Protein AF-A0A924W8S5-F1 (afdb_monomer)

Nearest PDB structures (foldseek):
  8esz-assembly1_C2  TM=7.306E-01  e=4.001E-01  Drosophila melanogaster
  7ard-assembly1_f  TM=5.370E-01  e=5.875E+00  Polytomella sp. Pringsheim 198.80

Solvent-accessible surface area (backbone atoms only — not comparable to full-atom values): 4460 Å² total; per-residue (Å²): 130,75,85,63,54,68,23,52,53,44,10,52,52,39,12,52,52,36,26,53,52,40,39,53,58,29,57,76,68,72,52,60,66,70,64,29,53,55,51,14,51,53,41,18,54,54,33,24,54,49,20,39,55,52,22,53,51,50,53,49,53,50,52,53,49,50,55,55,47,46,73,75,52,73,78,77,91,80,86,82,90,128

Foldseek 3Di:
DPPCPQLQVQLQVQLVVQLVVLLVVCVVVVHDNVVSNVVSNVSSVVRSVVSNVVSVVVVVVVVVVVVVVCVVDVPDPPDPDD

Sequence (82 aa):
MTPGIPTKVIASSMGLAAFVIATIAGLAVDNPADSILVRSIVCMFGCHLLGMIVGTLAERAIADAITRYVATHPVSDSEGAA

Secondary structure (DSSP, 8-state):
--TTHHHHHHHHHHHHHHHHHHHHHHHTTT--HHHHHHHHHHHHHHHHHHHHHHHHHHHHHHHHHHHHHHHHS-----SS--

Radius of gyration: 20.76 Å; Cα contacts (8 Å, |Δi|>4): 61; chains: 1; bounding box: 57×19×52 Å

Mean predicted aligned error: 8.84 Å

Structure (mmCIF, N/CA/C/O backbone):
data_AF-A0A924W8S5-F1
#
_entry.id   AF-A0A924W8S5-F1
#
loop_
_atom_site.group_PDB
_atom_site.id
_atom_site.type_symbol
_atom_site.label_atom_id
_atom_site.label_alt_id
_atom_site.label_comp_id
_atom_site.label_asym_id
_atom_site.label_entity_id
_atom_site.label_seq_id
_atom_site.pdbx_PDB_ins_code
_atom_site.Cartn_x
_atom_site.Cartn_y
_atom_site.Cartn_z
_atom_site.occupancy
_atom_site.B_iso_or_equiv
_atom_site.auth_seq_id
_atom_site.auth_comp_id
_atom_site.auth_asym_id
_atom_site.auth_atom_id
_atom_site.pdbx_PDB_model_num
ATOM 1 N N . MET A 1 1 ? 17.289 -2.997 -10.687 1.00 52.34 1 MET A N 1
ATOM 2 C CA . MET A 1 1 ? 16.312 -2.770 -9.597 1.00 52.34 1 MET A CA 1
ATOM 3 C C . MET A 1 1 ? 15.684 -4.106 -9.247 1.00 52.34 1 MET A C 1
ATOM 5 O O . MET A 1 1 ? 15.285 -4.808 -10.167 1.00 52.34 1 MET A O 1
ATOM 9 N N . THR A 1 2 ? 15.641 -4.490 -7.971 1.00 62.84 2 THR A N 1
ATOM 10 C CA . THR A 1 2 ? 14.990 -5.746 -7.566 1.00 62.84 2 THR A CA 1
ATOM 11 C C . THR A 1 2 ? 13.482 -5.629 -7.819 1.00 62.84 2 THR A C 1
ATOM 13 O O . THR A 1 2 ? 12.873 -4.685 -7.303 1.00 62.84 2 THR A O 1
ATOM 16 N N . PRO A 1 3 ? 12.874 -6.522 -8.617 1.00 65.38 3 PRO A N 1
ATOM 17 C CA . PRO A 1 3 ? 11.447 -6.458 -8.922 1.00 65.38 3 PRO A CA 1
ATOM 18 C C . PRO A 1 3 ? 10.603 -6.518 -7.638 1.00 65.38 3 PRO A C 1
ATOM 20 O O . PRO A 1 3 ? 10.936 -7.243 -6.697 1.00 65.38 3 PRO A O 1
ATOM 23 N N . GLY A 1 4 ? 9.533 -5.719 -7.576 1.00 71.75 4 GLY A N 1
ATOM 24 C CA . GLY A 1 4 ? 8.580 -5.697 -6.462 1.00 71.75 4 GLY A CA 1
ATOM 25 C C . GLY A 1 4 ? 8.922 -4.799 -5.264 1.00 71.75 4 GLY A C 1
ATOM 26 O O . GLY A 1 4 ? 8.098 -4.685 -4.354 1.00 71.75 4 GLY A O 1
ATOM 27 N N . ILE A 1 5 ? 10.092 -4.143 -5.217 1.00 83.75 5 ILE A N 1
ATOM 28 C CA . ILE A 1 5 ? 10.387 -3.137 -4.172 1.00 83.75 5 ILE A CA 1
ATOM 29 C C . ILE A 1 5 ? 9.424 -1.934 -4.255 1.00 83.75 5 ILE A C 1
ATOM 31 O O . ILE A 1 5 ? 8.841 -1.593 -3.222 1.00 83.75 5 ILE A O 1
ATOM 35 N N . PRO A 1 6 ? 9.186 -1.319 -5.434 1.00 81.75 6 PRO A N 1
ATOM 36 C CA . PRO A 1 6 ? 8.265 -0.187 -5.552 1.00 81.75 6 PRO A CA 1
ATOM 37 C C . PRO A 1 6 ? 6.839 -0.5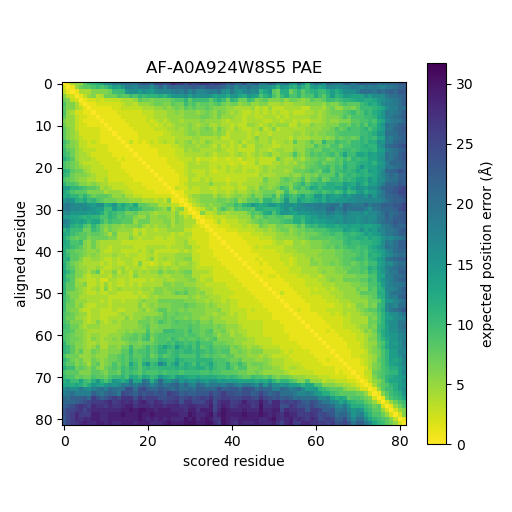58 -5.139 1.00 81.75 6 PRO A C 1
ATOM 39 O O . PRO A 1 6 ? 6.224 0.157 -4.349 1.00 81.75 6 PRO A O 1
ATOM 42 N N . THR A 1 7 ? 6.341 -1.718 -5.586 1.00 84.56 7 THR A N 1
ATOM 43 C CA . THR A 1 7 ? 5.007 -2.212 -5.211 1.00 84.56 7 THR A CA 1
ATOM 44 C C . THR A 1 7 ? 4.837 -2.332 -3.701 1.00 84.56 7 THR A C 1
ATOM 46 O O . THR A 1 7 ? 3.822 -1.893 -3.163 1.00 84.56 7 THR A O 1
ATOM 49 N N . LYS A 1 8 ? 5.829 -2.879 -2.986 1.00 83.19 8 LYS A N 1
ATOM 50 C CA . LYS A 1 8 ? 5.754 -3.029 -1.523 1.00 83.19 8 LYS A CA 1
ATOM 51 C C . LYS A 1 8 ? 5.690 -1.685 -0.799 1.00 83.19 8 LYS A C 1
ATOM 53 O O . LYS A 1 8 ? 4.934 -1.557 0.161 1.00 83.19 8 LYS A O 1
ATOM 58 N N . VAL A 1 9 ? 6.452 -0.693 -1.261 1.00 88.56 9 VAL A N 1
ATOM 59 C CA . VAL A 1 9 ? 6.466 0.658 -0.675 1.00 88.56 9 VAL A CA 1
ATOM 60 C C . VAL A 1 9 ? 5.142 1.387 -0.928 1.00 88.56 9 VAL A C 1
ATOM 62 O O . VAL A 1 9 ? 4.595 2.020 -0.024 1.00 88.56 9 VAL A O 1
ATOM 65 N N . ILE A 1 10 ? 4.583 1.268 -2.134 1.00 86.06 10 ILE A N 1
ATOM 66 C CA . ILE A 1 10 ? 3.276 1.851 -2.475 1.00 86.06 10 ILE A CA 1
ATOM 67 C C . ILE A 1 10 ? 2.164 1.188 -1.650 1.00 86.06 10 ILE A C 1
ATOM 69 O O . ILE A 1 10 ? 1.314 1.869 -1.079 1.00 86.06 10 ILE A O 1
ATOM 73 N N . ALA A 1 11 ? 2.197 -0.138 -1.515 1.00 82.50 11 ALA A N 1
ATOM 74 C CA . ALA A 1 11 ? 1.209 -0.869 -0.732 1.00 82.50 11 ALA A CA 1
ATOM 75 C C . ALA A 1 11 ? 1.261 -0.524 0.766 1.00 82.50 11 ALA A C 1
ATOM 77 O O . ALA A 1 11 ? 0.214 -0.377 1.402 1.00 82.50 11 ALA A O 1
ATOM 78 N N . SER A 1 12 ? 2.456 -0.391 1.355 1.00 87.25 12 SER A N 1
ATOM 79 C CA . SER A 1 12 ? 2.597 -0.052 2.777 1.00 87.25 12 SER A CA 1
ATOM 80 C C . SER A 1 12 ? 2.167 1.386 3.074 1.00 87.25 12 SER A C 1
ATOM 82 O O . SER A 1 12 ? 1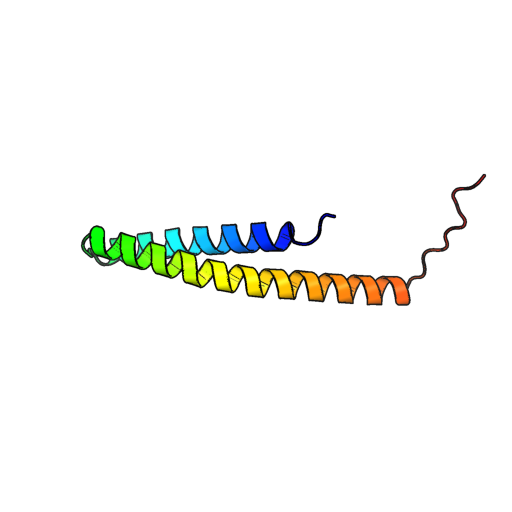.418 1.615 4.023 1.00 87.25 12 SER A O 1
ATOM 84 N N . SER A 1 13 ? 2.570 2.342 2.234 1.00 88.69 13 SER A N 1
ATOM 85 C CA . SER A 1 13 ? 2.192 3.753 2.377 1.00 88.69 13 SER A CA 1
ATOM 86 C C . SER A 1 13 ? 0.684 3.975 2.233 1.00 88.69 13 SER A C 1
ATOM 88 O O . SER A 1 13 ? 0.093 4.657 3.070 1.00 88.69 13 SER A O 1
ATOM 90 N N . MET A 1 14 ? 0.035 3.343 1.247 1.00 84.12 14 MET A N 1
ATOM 91 C CA . MET A 1 14 ? -1.425 3.402 1.088 1.00 84.12 14 MET A CA 1
ATOM 92 C C . M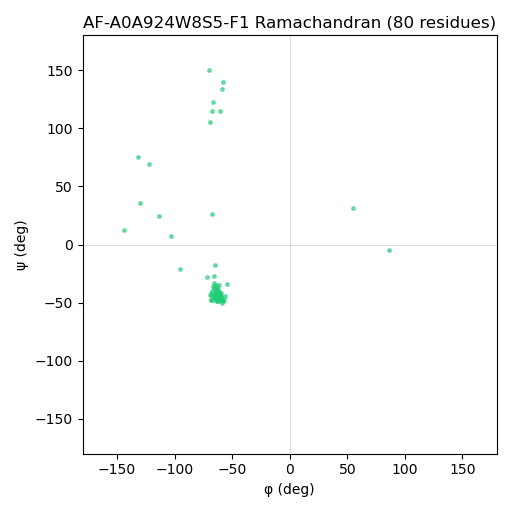ET A 1 14 ? -2.171 2.795 2.281 1.00 84.12 14 MET A C 1
ATOM 94 O O . MET A 1 14 ? -3.146 3.382 2.753 1.00 84.12 14 MET A O 1
ATOM 98 N N . GLY A 1 15 ? -1.713 1.648 2.794 1.00 82.00 15 GLY A N 1
ATOM 99 C CA . GLY A 1 15 ? -2.310 1.010 3.970 1.00 82.00 15 GLY A CA 1
ATOM 100 C C . GLY A 1 15 ? -2.226 1.896 5.218 1.00 82.00 15 GLY A C 1
ATOM 101 O O . GLY A 1 15 ? -3.237 2.127 5.881 1.00 82.00 15 GLY A O 1
ATOM 102 N N . LEU A 1 16 ? -1.043 2.451 5.504 1.00 87.56 16 LEU A N 1
ATOM 103 C CA . LEU A 1 16 ? -0.828 3.349 6.645 1.00 87.56 16 LEU A CA 1
ATOM 104 C C . LEU A 1 16 ? -1.663 4.632 6.541 1.00 87.56 16 LEU A C 1
ATOM 106 O O . LEU A 1 16 ? -2.286 5.033 7.522 1.00 87.56 16 LEU A O 1
ATOM 110 N N . ALA A 1 17 ? -1.729 5.253 5.360 1.00 88.12 17 ALA A N 1
ATOM 111 C CA . ALA A 1 17 ? -2.548 6.446 5.150 1.00 88.12 17 ALA A CA 1
ATOM 112 C C . ALA A 1 17 ? -4.038 6.167 5.411 1.00 88.12 17 ALA A C 1
ATOM 114 O O . ALA A 1 17 ? -4.704 6.942 6.098 1.00 88.12 17 ALA A O 1
ATOM 115 N N . ALA A 1 18 ? -4.552 5.032 4.929 1.00 83.56 18 ALA A N 1
ATOM 116 C CA . ALA A 1 18 ? -5.934 4.626 5.162 1.00 83.56 18 ALA A CA 1
ATOM 117 C C . ALA A 1 18 ? -6.235 4.377 6.647 1.00 83.56 18 ALA A C 1
ATOM 119 O O . ALA A 1 18 ? -7.285 4.795 7.133 1.00 83.56 18 ALA A O 1
ATOM 120 N N . PHE A 1 19 ? -5.307 3.754 7.380 1.00 85.62 19 PHE A N 1
ATOM 121 C CA . PHE A 1 19 ? -5.426 3.560 8.826 1.00 85.62 19 PHE A CA 1
ATOM 122 C C . PHE A 1 19 ? -5.535 4.895 9.576 1.00 85.62 19 PHE A C 1
ATOM 124 O O . PHE A 1 19 ? -6.412 5.066 10.428 1.00 85.62 19 PHE A O 1
ATOM 131 N N . VAL A 1 20 ? -4.674 5.861 9.237 1.00 91.50 20 VAL A N 1
ATOM 132 C CA . VAL A 1 20 ? -4.676 7.196 9.853 1.00 91.50 20 VAL A CA 1
A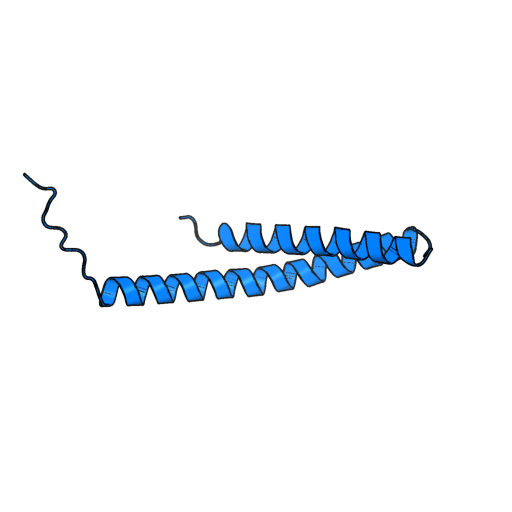TOM 133 C C . VAL A 1 20 ? -5.987 7.926 9.558 1.00 91.50 20 VAL A C 1
ATOM 135 O O . VAL A 1 20 ? -6.636 8.409 10.484 1.00 91.50 20 VAL A O 1
ATOM 138 N N . ILE A 1 21 ? -6.427 7.946 8.297 1.00 89.31 21 ILE A N 1
ATOM 139 C CA . ILE A 1 21 ? -7.676 8.608 7.891 1.00 89.31 21 ILE A CA 1
ATOM 140 C C . ILE A 1 21 ? -8.890 7.966 8.579 1.00 89.31 21 ILE A C 1
ATOM 142 O O . ILE A 1 21 ? -9.733 8.684 9.114 1.00 89.31 21 ILE A O 1
ATOM 146 N N . ALA A 1 22 ? -8.971 6.632 8.621 1.00 85.81 22 ALA A N 1
ATOM 147 C CA . ALA A 1 22 ? -10.070 5.916 9.270 1.00 85.81 22 ALA A CA 1
ATOM 148 C C . ALA A 1 22 ? -10.127 6.177 10.783 1.00 85.81 22 ALA A C 1
ATOM 150 O O . ALA A 1 22 ? -11.216 6.323 11.343 1.00 85.81 22 ALA A O 1
ATOM 151 N N . THR A 1 23 ? -8.964 6.301 11.426 1.00 86.62 23 THR A N 1
ATOM 152 C CA . THR A 1 23 ? -8.859 6.613 12.856 1.00 86.62 23 THR A CA 1
ATOM 153 C C . THR A 1 23 ? -9.323 8.038 13.142 1.00 86.62 23 THR A C 1
ATOM 155 O O . THR A 1 23 ? -10.163 8.237 14.016 1.00 86.62 23 THR A O 1
ATOM 158 N N . ILE A 1 24 ? -8.859 9.021 12.362 1.00 89.62 24 ILE A N 1
ATOM 159 C CA . ILE A 1 24 ? -9.280 10.425 12.500 1.00 89.62 24 ILE A CA 1
ATOM 160 C C . ILE A 1 24 ? -10.788 10.564 12.249 1.00 89.62 24 ILE A C 1
ATOM 162 O O . ILE A 1 24 ? -11.491 11.190 13.039 1.00 89.62 24 ILE A O 1
ATOM 166 N N . ALA A 1 25 ? -11.308 9.931 11.193 1.00 86.75 25 ALA A N 1
ATOM 167 C CA . ALA A 1 25 ? -12.735 9.942 10.885 1.00 86.75 25 ALA A CA 1
ATOM 168 C C . ALA A 1 25 ? -13.578 9.245 11.968 1.00 86.75 25 ALA A C 1
ATOM 170 O O . ALA A 1 25 ? -14.696 9.666 12.246 1.00 86.75 25 ALA A O 1
ATOM 171 N N . GLY A 1 26 ? -13.058 8.182 12.589 1.00 81.00 26 GLY A N 1
ATOM 172 C CA . GLY A 1 26 ? -13.711 7.500 13.706 1.00 81.00 26 GLY A CA 1
ATOM 173 C C . GLY A 1 26 ? -13.815 8.375 14.954 1.00 81.00 26 GLY A C 1
ATOM 174 O O . GLY A 1 26 ? -14.888 8.440 15.553 1.00 81.00 26 GLY A O 1
ATOM 175 N N . LEU A 1 27 ? -12.728 9.073 15.296 1.00 85.25 27 LEU A N 1
ATOM 176 C CA . LEU A 1 27 ? -12.666 9.986 16.441 1.00 85.25 27 LEU A CA 1
ATOM 177 C C . LEU A 1 27 ? -13.575 11.207 16.256 1.00 85.25 27 LEU A C 1
ATOM 179 O O . LEU A 1 27 ? -14.199 11.645 17.213 1.00 85.25 27 LEU A O 1
ATOM 183 N N . ALA A 1 28 ? -13.710 11.717 15.028 1.00 85.62 28 ALA A N 1
ATOM 184 C CA . ALA A 1 28 ? -14.574 12.861 14.727 1.00 85.62 28 ALA A CA 1
ATOM 185 C C . ALA A 1 28 ? -16.077 12.595 14.958 1.00 85.62 28 ALA A C 1
ATOM 187 O O . ALA A 1 28 ? -16.856 13.539 15.045 1.00 85.62 28 ALA A O 1
ATOM 188 N N . VAL A 1 29 ? -16.486 11.324 15.036 1.00 88.62 29 VAL A N 1
ATOM 189 C CA . VAL A 1 29 ? -17.883 10.900 15.248 1.00 88.62 29 VAL A CA 1
ATOM 190 C C . VAL A 1 29 ? -18.119 10.440 16.699 1.00 88.62 29 VAL A C 1
ATOM 192 O O . VAL A 1 29 ? -19.187 9.925 17.005 1.00 88.62 29 VAL A O 1
ATOM 195 N N . ASP A 1 30 ? -17.139 10.611 17.599 1.00 82.25 30 ASP A N 1
ATOM 196 C CA . ASP A 1 30 ? -17.224 10.208 19.018 1.00 82.25 30 ASP A CA 1
ATOM 197 C C . ASP A 1 30 ? -17.594 8.718 19.210 1.00 82.25 30 ASP A C 1
ATOM 199 O O . ASP A 1 30 ? -18.266 8.305 20.155 1.00 82.25 30 ASP A O 1
ATOM 203 N N . ASN A 1 31 ? -17.164 7.872 18.266 1.00 82.25 31 ASN A N 1
ATOM 204 C CA . ASN A 1 31 ? -17.374 6.432 18.373 1.00 82.25 31 ASN A CA 1
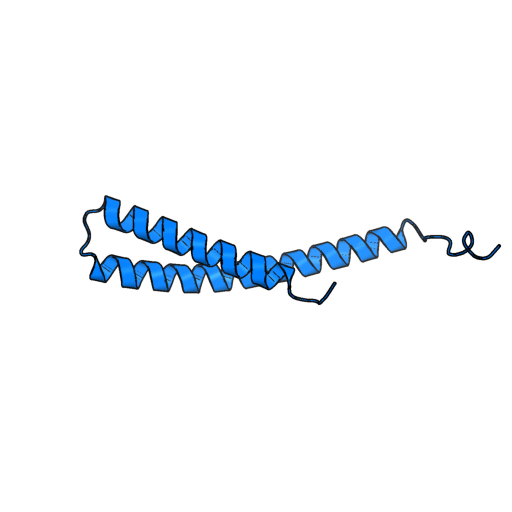ATOM 205 C C . ASN A 1 31 ? -16.499 5.834 19.488 1.00 82.25 31 ASN A C 1
ATOM 207 O O . ASN A 1 31 ? -15.378 6.296 19.715 1.00 82.25 31 ASN A O 1
ATOM 211 N N . PRO A 1 32 ? -16.942 4.741 20.137 1.00 85.75 32 PRO A N 1
ATOM 212 C CA . PRO A 1 32 ? -16.122 4.048 21.120 1.00 85.75 32 PRO A CA 1
ATOM 213 C C . PRO A 1 32 ? -14.810 3.575 20.484 1.00 85.75 32 PRO A C 1
ATOM 215 O O . PRO A 1 32 ? -14.814 2.982 19.399 1.00 85.75 32 PRO A O 1
ATOM 218 N N . ALA A 1 33 ? -13.695 3.823 21.176 1.00 85.06 33 ALA A N 1
ATOM 219 C CA . ALA A 1 33 ? -12.338 3.601 20.667 1.00 85.06 33 ALA A CA 1
ATOM 220 C C . ALA A 1 33 ? -12.097 2.168 20.159 1.00 85.06 33 ALA A C 1
ATOM 222 O O . ALA A 1 33 ? -11.396 1.975 19.166 1.00 85.06 33 ALA A O 1
ATOM 223 N N . ASP A 1 34 ? -12.734 1.181 20.793 1.00 85.19 34 ASP A N 1
ATOM 224 C CA . ASP A 1 34 ? -12.682 -0.228 20.390 1.00 85.19 34 ASP A CA 1
ATOM 225 C C . ASP A 1 34 ? -13.205 -0.430 18.952 1.00 85.19 34 ASP A C 1
ATOM 227 O O . ASP A 1 34 ? -12.520 -0.982 18.088 1.00 85.19 34 ASP A O 1
ATOM 231 N N . SER A 1 35 ? -14.363 0.164 18.637 1.00 84.94 35 SER A N 1
ATOM 232 C CA . SER A 1 35 ? -14.964 0.094 17.298 1.00 84.94 35 SER A CA 1
ATOM 233 C C . SER A 1 35 ? -14.133 0.806 16.224 1.00 84.94 35 SER A C 1
ATOM 235 O O . SER A 1 35 ? -14.092 0.366 15.072 1.00 84.94 35 SER A O 1
ATOM 237 N N . ILE A 1 36 ? -13.445 1.893 16.596 1.00 88.62 36 ILE A N 1
ATOM 238 C CA . ILE A 1 36 ? -12.580 2.658 15.691 1.00 88.62 36 ILE A CA 1
ATOM 239 C C . ILE A 1 36 ? -11.366 1.816 15.315 1.00 88.62 36 ILE A C 1
ATOM 241 O O . ILE A 1 36 ? -11.065 1.687 14.131 1.00 88.62 36 ILE A O 1
ATOM 245 N N . LEU A 1 37 ? -10.704 1.201 16.299 1.00 86.94 37 LEU A N 1
ATOM 246 C CA . LEU A 1 37 ? -9.518 0.376 16.071 1.00 86.94 37 LEU A CA 1
ATOM 247 C C . LEU A 1 37 ? -9.807 -0.782 15.117 1.00 86.94 37 LEU A C 1
ATOM 249 O O . LEU A 1 37 ? -9.080 -0.959 14.137 1.00 86.94 37 LEU A O 1
ATOM 253 N N . VAL A 1 38 ? -10.894 -1.523 15.348 1.00 89.31 38 VAL A N 1
ATOM 254 C CA . VAL A 1 38 ? -11.279 -2.645 14.479 1.00 89.31 38 VAL A CA 1
ATOM 255 C C . VAL A 1 38 ? -11.526 -2.160 13.050 1.00 89.31 38 VAL A C 1
ATOM 257 O O . VAL A 1 38 ? -10.992 -2.730 12.098 1.00 89.31 38 VAL A O 1
ATOM 260 N N . ARG A 1 39 ? -12.278 -1.067 12.877 1.00 87.88 39 ARG A N 1
ATOM 261 C CA . ARG A 1 39 ? -12.609 -0.536 11.548 1.00 87.88 39 ARG A CA 1
ATOM 262 C C . ARG A 1 39 ? -11.377 0.012 10.823 1.00 87.88 39 ARG A C 1
ATOM 264 O O . ARG A 1 39 ? -11.218 -0.246 9.633 1.00 87.88 39 ARG A O 1
ATOM 271 N N . SER A 1 40 ? -10.480 0.695 11.532 1.00 85.00 40 SER A N 1
ATOM 272 C CA . SER A 1 40 ? -9.224 1.204 10.975 1.00 85.00 40 SER A CA 1
ATOM 273 C C . SER A 1 40 ? -8.296 0.078 10.516 1.00 85.00 40 SER A C 1
ATOM 275 O O . SER A 1 40 ? -7.708 0.191 9.442 1.00 85.00 40 SER A O 1
ATOM 277 N N . ILE A 1 41 ? -8.196 -1.028 11.264 1.00 89.31 41 ILE A N 1
ATOM 278 C CA . ILE A 1 41 ? -7.404 -2.207 10.865 1.00 89.31 41 ILE A CA 1
ATOM 279 C C . ILE A 1 41 ? -7.993 -2.865 9.610 1.00 89.31 41 ILE A C 1
ATOM 281 O O . ILE A 1 41 ? -7.253 -3.211 8.687 1.00 89.31 41 ILE A O 1
ATOM 285 N N . VAL A 1 42 ? -9.320 -2.999 9.536 1.00 89.69 42 VAL A N 1
ATOM 286 C CA . VAL A 1 42 ? -10.005 -3.545 8.350 1.00 89.69 42 VAL A CA 1
ATOM 287 C C . VAL A 1 42 ? -9.763 -2.653 7.126 1.00 89.69 42 VAL A C 1
ATOM 289 O O . VAL A 1 42 ? -9.406 -3.155 6.059 1.00 89.69 42 VAL A O 1
ATOM 292 N N . CYS A 1 43 ? -9.875 -1.329 7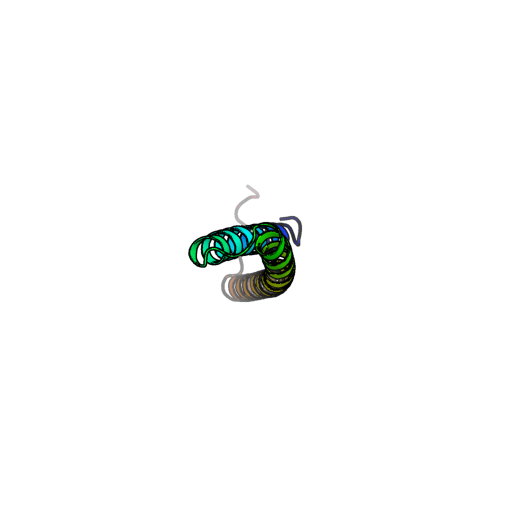.278 1.00 88.38 43 CYS A N 1
ATOM 293 C CA . CYS A 1 43 ? -9.545 -0.369 6.223 1.00 88.38 43 CYS A CA 1
ATOM 294 C C . CYS A 1 43 ? -8.071 -0.449 5.804 1.00 88.38 43 CYS A C 1
ATOM 296 O O . CYS A 1 43 ? -7.783 -0.420 4.609 1.00 88.38 43 CYS A O 1
ATOM 298 N N . MET A 1 44 ? -7.144 -0.602 6.756 1.00 85.75 44 MET A N 1
ATOM 299 C CA . MET A 1 44 ? -5.715 -0.773 6.478 1.00 85.75 44 MET A CA 1
ATOM 300 C C . MET A 1 44 ? -5.470 -1.985 5.578 1.00 85.75 44 MET A C 1
ATOM 302 O O . MET A 1 44 ? -4.777 -1.866 4.570 1.00 85.75 44 MET A O 1
ATOM 306 N N . PHE A 1 45 ? -6.075 -3.132 5.901 1.00 87.94 45 PHE A N 1
ATOM 307 C CA . PHE A 1 45 ? -5.957 -4.349 5.095 1.00 87.94 45 PHE A CA 1
ATOM 308 C C . PHE A 1 45 ? -6.558 -4.183 3.696 1.00 87.94 45 PHE A C 1
ATOM 310 O O . PHE A 1 45 ? -5.919 -4.545 2.706 1.00 87.94 45 PHE A O 1
ATOM 317 N N . GLY A 1 46 ? -7.753 -3.595 3.600 1.00 88.75 46 GLY A N 1
ATOM 318 C CA . GLY A 1 46 ? -8.408 -3.335 2.316 1.00 88.75 46 GLY A CA 1
ATOM 319 C C . GLY A 1 46 ? -7.583 -2.411 1.416 1.00 88.75 46 GLY A C 1
ATOM 320 O O . GLY A 1 46 ? -7.327 -2.728 0.255 1.00 88.75 46 GLY A O 1
ATOM 321 N N . CYS A 1 47 ? -7.091 -1.297 1.957 1.00 83.38 47 CYS A N 1
ATOM 322 C CA . CYS A 1 47 ? -6.266 -0.352 1.206 1.00 83.38 47 CYS A CA 1
ATOM 323 C C . CYS A 1 47 ? -4.861 -0.885 0.906 1.00 83.38 47 CYS A C 1
ATOM 325 O O . CYS A 1 47 ? -4.293 -0.524 -0.121 1.00 83.38 47 CYS A O 1
ATOM 327 N N . HIS A 1 48 ? -4.313 -1.773 1.735 1.00 82.00 48 HIS A N 1
ATOM 328 C CA . HIS A 1 48 ? -3.050 -2.447 1.440 1.00 82.00 48 HIS A CA 1
ATOM 329 C C . HIS A 1 48 ? -3.172 -3.372 0.220 1.00 82.00 48 HIS A C 1
ATOM 331 O O . HIS A 1 48 ? -2.325 -3.331 -0.673 1.00 82.00 48 HIS A O 1
ATOM 337 N N . LEU A 1 49 ? -4.256 -4.154 0.136 1.00 87.44 49 LEU A N 1
ATOM 338 C CA . LEU A 1 49 ? -4.566 -4.979 -1.037 1.00 87.44 49 LEU A CA 1
ATOM 339 C C . LEU A 1 49 ? -4.723 -4.125 -2.300 1.00 87.44 49 LEU A C 1
ATOM 341 O O . LEU A 1 49 ? -4.135 -4.440 -3.334 1.00 87.44 49 LEU A O 1
ATOM 345 N N . LEU A 1 50 ? -5.455 -3.013 -2.204 1.00 86.69 50 LEU A N 1
ATOM 346 C CA . LEU A 1 50 ? -5.592 -2.065 -3.312 1.00 86.69 50 LEU A CA 1
ATOM 347 C C . LEU A 1 50 ? -4.241 -1.465 -3.721 1.00 86.69 50 LEU A C 1
ATOM 349 O O . LEU A 1 50 ? -3.930 -1.417 -4.908 1.00 86.69 50 LEU A O 1
ATOM 353 N N . GLY A 1 51 ? -3.408 -1.071 -2.757 1.00 83.50 51 GLY A N 1
ATOM 354 C CA . GLY A 1 51 ? -2.069 -0.544 -3.013 1.00 83.50 51 GLY A CA 1
ATOM 355 C C . GLY A 1 51 ? -1.148 -1.555 -3.703 1.00 83.50 51 GLY A C 1
ATOM 356 O O . GLY A 1 51 ? -0.373 -1.166 -4.574 1.00 83.50 51 GLY A O 1
ATOM 357 N N . MET A 1 52 ? -1.27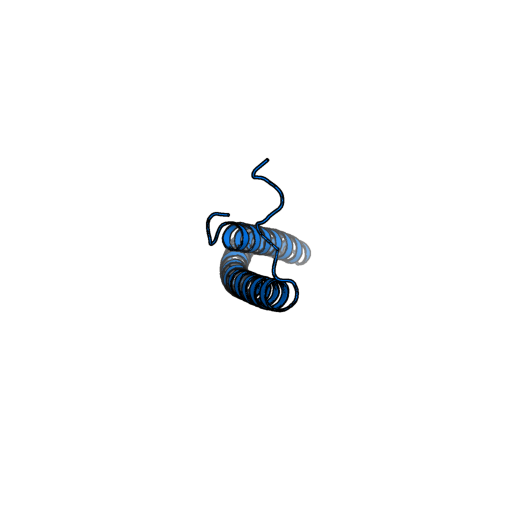0 -2.853 -3.396 1.00 86.19 52 MET A N 1
ATOM 358 C CA . MET A 1 52 ? -0.558 -3.906 -4.134 1.00 86.19 52 MET A CA 1
ATOM 359 C C . MET A 1 52 ? -1.025 -3.995 -5.588 1.00 86.19 52 MET A C 1
ATOM 361 O O . MET A 1 52 ? -0.189 -4.033 -6.490 1.00 86.19 52 MET A O 1
ATOM 365 N N . ILE A 1 53 ? -2.338 -3.976 -5.836 1.00 89.25 53 ILE A N 1
ATOM 366 C CA . ILE A 1 53 ? -2.887 -3.995 -7.201 1.00 89.25 53 ILE A CA 1
ATOM 367 C C . ILE A 1 53 ? -2.357 -2.790 -7.987 1.00 89.25 53 ILE A C 1
ATOM 369 O O . ILE A 1 53 ? -1.781 -2.960 -9.060 1.00 89.25 53 ILE A O 1
ATOM 373 N N . VAL A 1 54 ? -2.462 -1.587 -7.421 1.00 87.25 54 VAL A N 1
ATOM 374 C CA . VAL A 1 54 ? -1.972 -0.352 -8.051 1.00 87.25 54 VAL A CA 1
ATOM 375 C C . VAL A 1 54 ? -0.463 -0.409 -8.302 1.00 87.25 54 VAL A C 1
ATOM 377 O O . VAL A 1 54 ? -0.023 -0.071 -9.398 1.00 87.25 54 VAL A O 1
ATOM 380 N N . GLY A 1 55 ? 0.330 -0.887 -7.340 1.00 86.81 55 GLY A N 1
ATOM 381 C CA . GLY A 1 55 ? 1.778 -1.040 -7.494 1.00 86.81 55 GLY A CA 1
ATOM 382 C C . GLY A 1 55 ? 2.155 -1.988 -8.635 1.00 86.81 55 GLY A C 1
ATOM 383 O O . GLY A 1 55 ? 2.985 -1.636 -9.472 1.00 86.81 55 GLY A O 1
ATOM 384 N N . THR A 1 56 ? 1.480 -3.138 -8.749 1.00 87.62 56 THR A N 1
ATOM 385 C CA . THR A 1 56 ? 1.726 -4.083 -9.856 1.00 87.62 56 THR A CA 1
ATOM 386 C C . THR A 1 56 ? 1.336 -3.517 -11.223 1.00 87.62 56 THR A C 1
ATOM 388 O O . THR A 1 56 ? 2.037 -3.749 -12.210 1.00 87.62 56 THR A O 1
ATOM 391 N N . LEU A 1 57 ? 0.244 -2.746 -11.298 1.00 89.00 57 LEU A N 1
ATOM 392 C CA . LEU A 1 57 ? -0.150 -2.032 -12.514 1.00 89.00 57 LEU A CA 1
ATOM 393 C C . LEU A 1 57 ? 0.877 -0.962 -12.895 1.00 89.00 57 LEU A C 1
ATOM 395 O O . LEU A 1 57 ? 1.227 -0.851 -14.069 1.00 89.00 57 LEU A O 1
ATOM 399 N N . ALA A 1 58 ? 1.389 -0.213 -11.918 1.00 86.81 58 ALA A N 1
ATOM 400 C CA . ALA A 1 58 ? 2.419 0.793 -12.142 1.00 86.81 58 ALA A CA 1
ATOM 401 C C . ALA A 1 58 ? 3.726 0.163 -12.646 1.00 86.81 58 ALA A C 1
ATOM 403 O O . ALA A 1 58 ? 4.292 0.644 -13.625 1.00 86.81 58 ALA A O 1
ATOM 404 N N . GLU A 1 59 ? 4.176 -0.944 -12.044 1.00 88.31 59 GLU A N 1
ATOM 405 C CA . GLU A 1 59 ? 5.361 -1.675 -12.513 1.00 88.31 59 GLU A CA 1
ATOM 406 C C . GLU A 1 59 ? 5.195 -2.161 -13.959 1.00 88.31 59 GLU A C 1
ATOM 408 O O . GLU A 1 59 ? 6.112 -1.997 -14.763 1.00 88.31 59 GLU A O 1
ATOM 413 N N . ARG A 1 60 ? 4.013 -2.680 -14.324 1.00 89.00 60 ARG A N 1
ATOM 414 C CA . ARG A 1 60 ? 3.701 -3.060 -15.712 1.00 89.00 60 ARG A CA 1
ATOM 415 C C . ARG A 1 60 ? 3.723 -1.873 -16.668 1.00 89.00 60 ARG A C 1
ATOM 417 O O . ARG A 1 60 ? 4.346 -1.963 -17.719 1.00 89.00 60 ARG A O 1
ATOM 424 N N . ALA A 1 61 ? 3.086 -0.763 -16.303 1.00 90.81 61 ALA A N 1
ATOM 425 C CA . ALA A 1 61 ? 3.050 0.430 -17.143 1.00 90.81 61 ALA A CA 1
ATOM 426 C C . ALA A 1 61 ? 4.455 1.006 -17.381 1.00 90.81 61 ALA A C 1
ATOM 428 O O . ALA A 1 61 ? 4.778 1.416 -18.495 1.00 90.81 61 ALA A O 1
ATOM 429 N N . ILE A 1 62 ? 5.305 1.000 -16.349 1.00 89.94 62 ILE A N 1
ATOM 430 C CA . ILE A 1 62 ? 6.700 1.435 -16.451 1.00 89.94 62 ILE A CA 1
ATOM 431 C C . ILE A 1 62 ? 7.500 0.473 -17.333 1.00 89.94 62 ILE A C 1
ATOM 433 O O . ILE A 1 62 ? 8.240 0.934 -18.197 1.00 89.94 62 ILE A O 1
ATOM 437 N N . ALA A 1 63 ? 7.341 -0.843 -17.161 1.00 89.38 63 ALA A N 1
ATOM 438 C CA . ALA A 1 63 ? 8.014 -1.833 -18.000 1.00 89.38 63 ALA A CA 1
ATOM 439 C C . ALA A 1 63 ? 7.650 -1.656 -19.483 1.00 89.38 63 ALA A C 1
ATOM 441 O O . ALA A 1 63 ? 8.545 -1.553 -20.320 1.00 89.38 63 ALA A O 1
ATOM 442 N N . ASP A 1 64 ? 6.359 -1.508 -19.793 1.00 91.69 64 ASP A N 1
ATOM 443 C CA . ASP A 1 64 ? 5.882 -1.255 -21.156 1.00 91.69 64 ASP A CA 1
ATOM 444 C C . ASP A 1 64 ? 6.430 0.062 -21.723 1.00 91.69 64 ASP A C 1
ATOM 446 O O . ASP A 1 64 ? 6.830 0.123 -22.889 1.00 91.69 64 ASP A O 1
ATOM 450 N N . ALA A 1 65 ? 6.474 1.122 -20.910 1.00 90.06 65 ALA A N 1
ATOM 451 C CA . ALA A 1 65 ? 7.031 2.408 -21.313 1.00 90.06 65 ALA A CA 1
ATOM 452 C C . ALA A 1 65 ? 8.532 2.305 -21.623 1.00 90.06 65 ALA A C 1
ATOM 454 O O . ALA A 1 65 ? 8.974 2.826 -22.646 1.00 90.06 65 ALA A O 1
ATOM 455 N N . ILE A 1 66 ? 9.299 1.587 -20.796 1.00 89.62 66 ILE A N 1
ATOM 456 C CA . ILE A 1 66 ? 10.728 1.336 -21.025 1.00 89.62 66 ILE A CA 1
ATOM 457 C C . ILE A 1 66 ? 10.925 0.536 -22.315 1.00 89.62 66 ILE A C 1
ATOM 459 O O . ILE A 1 66 ? 11.736 0.928 -23.150 1.00 89.62 66 ILE A O 1
ATOM 463 N N . THR A 1 67 ? 10.164 -0.541 -22.532 1.00 90.25 67 THR A N 1
ATOM 464 C CA . THR A 1 67 ? 10.266 -1.352 -23.756 1.00 90.25 67 THR A CA 1
ATOM 465 C C . THR A 1 67 ? 9.972 -0.526 -25.009 1.00 90.25 67 THR A C 1
ATOM 467 O O . THR A 1 67 ? 10.720 -0.602 -25.983 1.00 90.25 67 THR A O 1
ATOM 470 N N . ARG A 1 68 ? 8.928 0.312 -24.986 1.00 90.25 68 ARG A N 1
ATOM 471 C CA . ARG A 1 68 ? 8.603 1.221 -26.100 1.00 90.25 68 ARG A CA 1
ATOM 472 C C . ARG A 1 68 ? 9.674 2.289 -26.314 1.00 90.25 68 ARG A C 1
ATOM 474 O O . ARG A 1 68 ? 9.970 2.640 -27.455 1.00 90.25 68 ARG A O 1
ATOM 481 N N . TYR A 1 69 ? 10.259 2.800 -25.236 1.00 88.06 69 TYR A N 1
ATOM 482 C CA . TYR A 1 69 ? 11.323 3.793 -25.309 1.00 88.06 69 TYR A CA 1
ATOM 483 C C . TYR A 1 69 ? 12.588 3.212 -25.952 1.00 88.06 69 TYR A C 1
ATOM 485 O O . TYR A 1 69 ? 13.100 3.780 -26.912 1.00 88.06 69 TYR A O 1
ATOM 493 N N . VAL A 1 70 ? 13.030 2.029 -25.513 1.00 87.25 70 VAL A N 1
ATOM 494 C CA . VAL A 1 70 ? 14.199 1.334 -26.085 1.00 87.25 70 VAL A CA 1
ATOM 495 C C . VAL A 1 70 ? 13.972 0.970 -27.555 1.00 87.25 70 VAL A C 1
ATOM 497 O O . VAL A 1 70 ? 14.879 1.115 -28.368 1.00 87.25 70 VAL A O 1
ATOM 500 N N . ALA A 1 71 ? 12.756 0.559 -27.926 1.00 86.31 71 ALA A N 1
ATOM 501 C CA . ALA A 1 71 ? 12.424 0.241 -29.316 1.00 86.31 71 ALA A CA 1
ATOM 502 C C . ALA A 1 71 ? 12.467 1.462 -30.257 1.00 86.31 71 ALA A C 1
ATOM 504 O O . ALA A 1 71 ? 12.692 1.301 -31.453 1.00 86.31 71 ALA A O 1
ATOM 505 N N . THR A 1 72 ? 12.240 2.672 -29.734 1.00 86.69 72 THR A N 1
ATOM 506 C CA . THR A 1 72 ? 12.241 3.918 -30.524 1.00 86.69 72 THR A CA 1
ATOM 507 C C . THR A 1 72 ? 13.582 4.651 -30.496 1.00 86.69 72 THR A C 1
ATOM 509 O O . THR A 1 72 ? 13.860 5.424 -31.408 1.00 86.69 72 THR A O 1
ATOM 512 N N . HIS A 1 73 ? 14.421 4.386 -29.493 1.00 77.06 73 HIS A N 1
ATOM 513 C CA . HIS A 1 73 ? 15.746 4.982 -29.325 1.00 77.06 73 HIS A CA 1
ATOM 514 C C . HIS A 1 73 ? 16.777 3.880 -29.029 1.00 77.06 73 HIS A C 1
ATOM 516 O O . HIS A 1 73 ? 17.177 3.714 -27.872 1.00 77.06 73 HIS A O 1
ATOM 522 N N . PRO A 1 74 ? 17.196 3.094 -30.041 1.00 75.06 74 PRO A N 1
ATOM 523 C CA . PRO A 1 74 ? 18.243 2.099 -29.855 1.00 75.06 74 PRO A CA 1
ATOM 524 C C . PRO A 1 74 ? 19.533 2.805 -29.424 1.00 75.06 74 PRO A C 1
ATOM 526 O O . PRO A 1 74 ? 20.093 3.608 -30.169 1.00 75.06 74 PRO A O 1
ATOM 529 N N . VAL A 1 75 ? 19.983 2.530 -28.199 1.00 68.56 75 VAL A N 1
ATOM 530 C CA . VAL A 1 75 ? 21.268 3.015 -27.689 1.00 68.56 75 VAL A CA 1
ATOM 531 C C . VAL A 1 75 ? 22.361 2.312 -28.489 1.00 68.56 75 VAL A C 1
ATOM 533 O O . VAL A 1 75 ? 22.474 1.089 -28.455 1.00 68.56 75 VAL A O 1
ATOM 536 N N . SER A 1 76 ? 23.133 3.069 -29.261 1.00 65.25 76 SER A N 1
ATOM 537 C CA . SER A 1 76 ? 24.333 2.568 -29.923 1.00 65.25 76 SER A CA 1
ATOM 538 C C . SER A 1 76 ? 25.401 2.277 -28.867 1.00 65.25 76 SER A C 1
ATOM 540 O O . SER A 1 76 ? 26.015 3.199 -28.338 1.00 65.25 76 SER 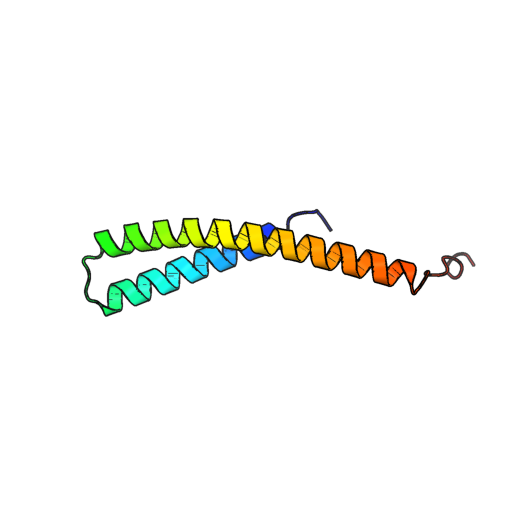A O 1
ATOM 542 N N . ASP A 1 77 ? 25.631 0.997 -28.573 1.00 64.12 77 ASP A N 1
ATOM 543 C CA . ASP A 1 77 ? 26.640 0.476 -27.629 1.00 64.12 77 ASP A CA 1
ATOM 544 C C . ASP A 1 77 ? 28.113 0.686 -28.084 1.00 64.12 77 ASP A C 1
ATOM 546 O O . ASP A 1 77 ? 29.011 -0.063 -27.708 1.00 64.12 77 ASP A O 1
ATOM 550 N N . SER A 1 78 ? 28.412 1.695 -28.909 1.00 59.62 78 SER A N 1
ATOM 551 C CA . SER A 1 78 ? 29.703 1.832 -29.607 1.00 59.62 78 SER A CA 1
ATOM 552 C C . SER A 1 78 ? 30.572 3.030 -29.194 1.00 59.62 78 SER A C 1
ATOM 554 O O . SER A 1 78 ? 31.416 3.444 -29.981 1.00 59.62 78 SER A O 1
ATOM 556 N N . GLU A 1 79 ? 30.426 3.580 -27.985 1.00 57.91 79 GLU A N 1
ATOM 557 C CA . GLU A 1 79 ? 31.199 4.767 -27.551 1.00 57.91 79 GLU A CA 1
ATOM 558 C C . GLU A 1 79 ? 31.889 4.613 -26.178 1.00 57.91 79 GLU A C 1
ATOM 560 O O . GLU A 1 79 ? 31.995 5.558 -25.403 1.00 57.91 79 GLU A O 1
ATOM 565 N N . GLY A 1 80 ? 32.374 3.403 -25.862 1.00 54.34 80 GLY A N 1
ATOM 566 C CA . GLY A 1 80 ? 33.100 3.124 -24.608 1.00 54.34 80 GLY A CA 1
ATOM 567 C C . GLY A 1 80 ? 34.253 2.118 -24.699 1.00 54.34 80 GLY A C 1
ATOM 568 O O . GLY A 1 80 ? 34.728 1.653 -23.667 1.00 54.34 80 GLY A O 1
ATOM 569 N N . ALA A 1 81 ? 34.700 1.761 -25.906 1.00 49.53 81 ALA A N 1
ATOM 570 C CA . ALA A 1 81 ? 35.865 0.903 -26.124 1.00 49.53 81 ALA A CA 1
ATOM 571 C C . ALA A 1 81 ? 36.911 1.636 -26.980 1.00 49.53 81 ALA A C 1
ATOM 573 O O . ALA A 1 81 ? 37.114 1.298 -28.145 1.00 49.53 81 ALA A O 1
ATOM 574 N N . ALA A 1 82 ? 37.535 2.668 -26.410 1.00 40.97 82 ALA A N 1
ATOM 575 C CA . ALA A 1 82 ? 38.756 3.288 -26.922 1.00 40.97 82 ALA A CA 1
ATOM 57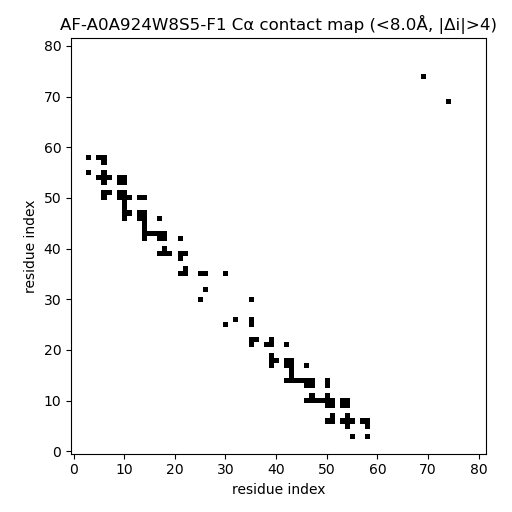6 C C . ALA A 1 82 ? 39.622 3.758 -25.749 1.00 40.97 82 ALA A C 1
ATOM 578 O O . ALA A 1 82 ? 39.049 4.367 -24.816 1.00 40.97 82 ALA A O 1
#

pLDDT: mean 82.54, std 10.52, range [40.97, 91.69]